Protein AF-A0A812RU28-F1 (afdb_monomer_lite)

InterPro domains:
  IPR002110 Ankyrin repeat [PF12796] (2-57)
  IPR002110 Ankyrin repeat [PS50088] (9-41)
  IPR002110 Ankyrin repeat [SM00248] (9-38)
  IPR036770 Ankyrin repeat-containing domain superfamily [G3DSA:1.25.40.20] (1-57)
  IPR036770 Ankyrin repeat-containing domain superfamily [SSF48403] (2-57)
  IPR050776 Ankyrin Repeat and Cyclin-Dependent Kinase Inhibitor [PTHR24201] (1-55)

Secondary structure (DSSP, 8-state):
--TT---TT---HHHHHHHHT-HHHHHHHHHTT--TT-B-TTS-BHHHHHHHHT---

pLDDT: mean 89.03, std 7.05, range [58.22, 93.75]

Organism: Symbiodinium pilosum (NCBI:txid2952)

Radius of gyration: 10.17 Å; chains: 1; bounding box: 23×22×26 Å

Sequence (57 aa):
VNMNGRNKNGWTPLIWAAITGSTEVASLLIQAGCDIFIRDEKGMSALMWAAKHGHEE

Foldseek 3Di:
DQQCDQDPQQDGQLLVCLLVLPPVSNVVSVVVPYDQCRATPVRHTSVNNNVVNVNPD

Structure (mmCIF, N/CA/C/O backbone):
data_AF-A0A812RU28-F1
#
_entry.id   AF-A0A812RU28-F1
#
loop_
_atom_site.group_PDB
_atom_site.id
_atom_site.type_symbol
_atom_site.label_atom_id
_atom_site.label_alt_id
_atom_site.label_comp_id
_atom_site.label_asym_id
_atom_site.label_entity_id
_atom_site.label_seq_id
_atom_site.pdbx_PDB_ins_code
_atom_site.Cartn_x
_atom_site.Cartn_y
_atom_site.Cartn_z
_atom_site.occupancy
_atom_site.B_iso_or_equiv
_atom_site.auth_seq_id
_atom_site.auth_comp_id
_atom_site.auth_asym_id
_atom_site.auth_atom_id
_atom_site.pdbx_PDB_model_num
ATOM 1 N N . VAL A 1 1 ? -13.250 -10.034 -2.646 1.00 58.22 1 VAL A N 1
ATOM 2 C CA . VAL A 1 1 ? -12.296 -8.986 -3.089 1.00 58.22 1 VAL A CA 1
ATOM 3 C C . VAL A 1 1 ? -10.888 -9.487 -2.801 1.00 58.22 1 VAL A C 1
ATOM 5 O O . VAL A 1 1 ? -10.670 -9.955 -1.694 1.00 58.22 1 VAL A O 1
ATOM 8 N N . ASN A 1 2 ? -9.963 -9.478 -3.769 1.00 73.56 2 ASN A N 1
ATOM 9 C CA . ASN A 1 2 ? -8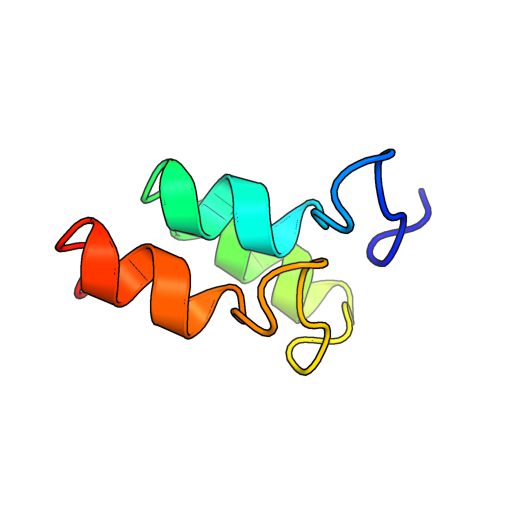.570 -9.874 -3.515 1.00 73.56 2 ASN A CA 1
ATOM 10 C C . ASN A 1 2 ? -7.806 -8.690 -2.901 1.00 73.56 2 ASN A C 1
ATOM 12 O O . ASN A 1 2 ? -7.468 -7.740 -3.602 1.00 73.56 2 ASN A O 1
ATOM 16 N N . MET A 1 3 ? -7.545 -8.763 -1.598 1.00 77.69 3 MET A N 1
ATOM 17 C CA . MET A 1 3 ? -6.898 -7.710 -0.799 1.00 77.69 3 MET A CA 1
ATOM 18 C C . MET A 1 3 ? -5.412 -7.537 -1.138 1.00 77.69 3 MET A C 1
ATOM 20 O O . MET A 1 3 ? -4.833 -6.487 -0.886 1.00 77.69 3 MET A O 1
ATOM 24 N N . ASN A 1 4 ? -4.825 -8.560 -1.760 1.00 82.25 4 ASN A N 1
ATOM 25 C CA . ASN A 1 4 ? -3.436 -8.608 -2.204 1.00 82.25 4 ASN A CA 1
ATOM 26 C C . ASN A 1 4 ? -3.321 -8.383 -3.719 1.00 82.25 4 ASN A C 1
ATOM 28 O O . ASN A 1 4 ? -2.254 -8.579 -4.301 1.00 82.25 4 ASN A O 1
ATOM 32 N N . GLY A 1 5 ? -4.426 -8.008 -4.377 1.00 85.50 5 GLY A N 1
ATOM 33 C CA . GLY A 1 5 ? -4.452 -7.714 -5.802 1.00 85.50 5 GLY A CA 1
ATOM 34 C C . GLY A 1 5 ? -3.470 -6.597 -6.133 1.00 85.50 5 GLY A C 1
ATOM 35 O O . GLY A 1 5 ? -3.492 -5.539 -5.510 1.00 85.50 5 GLY A O 1
ATOM 36 N N . ARG A 1 6 ? -2.603 -6.842 -7.114 1.00 88.88 6 ARG A N 1
ATOM 37 C CA . ARG A 1 6 ? -1.598 -5.883 -7.569 1.00 88.88 6 ARG A CA 1
ATOM 38 C C . ARG A 1 6 ? -2.043 -5.255 -8.878 1.00 88.88 6 ARG A C 1
ATOM 40 O O . ARG A 1 6 ? -2.490 -5.962 -9.781 1.00 88.88 6 ARG A O 1
ATOM 47 N N . ASN A 1 7 ? -1.893 -3.941 -8.997 1.00 88.31 7 ASN A N 1
ATOM 48 C CA . ASN A 1 7 ? -1.996 -3.281 -10.296 1.00 88.31 7 ASN A CA 1
ATOM 49 C C . ASN A 1 7 ? -0.701 -3.475 -11.118 1.00 88.31 7 ASN A C 1
ATOM 51 O O . ASN A 1 7 ? 0.248 -4.117 -10.667 1.00 88.31 7 ASN A O 1
ATOM 55 N N . LYS A 1 8 ? -0.647 -2.878 -12.316 1.00 90.06 8 LYS A N 1
ATOM 56 C CA . LYS A 1 8 ? 0.514 -2.935 -13.227 1.00 90.06 8 LYS A CA 1
ATOM 57 C C . LYS A 1 8 ? 1.816 -2.347 -12.668 1.00 90.06 8 LYS A C 1
ATOM 59 O O . LYS A 1 8 ? 2.835 -2.537 -13.298 1.00 90.06 8 LYS A O 1
ATOM 64 N N . ASN A 1 9 ? 1.763 -1.632 -11.545 1.00 86.44 9 ASN A N 1
ATOM 65 C CA . ASN A 1 9 ? 2.934 -1.065 -10.871 1.00 86.44 9 ASN A CA 1
ATOM 66 C C . ASN A 1 9 ? 3.293 -1.867 -9.606 1.00 86.44 9 ASN A C 1
ATOM 68 O O . ASN A 1 9 ? 4.127 -1.451 -8.801 1.00 86.44 9 ASN A O 1
ATOM 72 N N . GLY A 1 10 ? 2.604 -2.986 -9.362 1.00 90.50 10 GLY A N 1
ATOM 73 C CA . GLY A 1 10 ? 2.763 -3.779 -8.153 1.00 90.50 10 GLY A CA 1
ATOM 74 C C . GLY A 1 10 ? 2.067 -3.217 -6.913 1.00 90.50 10 GLY A C 1
ATOM 75 O O . GLY A 1 10 ? 2.304 -3.727 -5.821 1.00 90.50 10 GLY A O 1
ATOM 76 N N . TRP A 1 11 ? 1.226 -2.188 -7.046 1.00 91.12 11 TRP A N 1
ATOM 77 C CA . TRP A 1 11 ? 0.555 -1.577 -5.899 1.00 91.12 11 TRP A CA 1
ATOM 78 C C . TRP A 1 11 ? -0.617 -2.421 -5.429 1.00 91.12 11 TRP A C 1
ATOM 80 O O . TRP A 1 11 ? -1.481 -2.794 -6.225 1.00 91.12 11 TRP A O 1
ATOM 90 N N . THR A 1 12 ? -0.647 -2.665 -4.124 1.00 93.25 12 THR A N 1
ATOM 91 C CA . THR A 1 12 ? -1.774 -3.258 -3.411 1.00 93.25 12 THR A CA 1
ATOM 92 C C . THR A 1 12 ? -2.709 -2.169 -2.881 1.00 93.25 12 THR A C 1
ATOM 94 O O . THR A 1 12 ? -2.297 -1.011 -2.751 1.00 93.25 12 THR A O 1
ATOM 97 N N . PRO A 1 13 ? -3.955 -2.518 -2.515 1.00 92.00 13 PRO A N 1
ATOM 98 C CA . PRO A 1 13 ? -4.838 -1.634 -1.757 1.00 92.00 13 PRO A CA 1
ATOM 99 C C . PRO A 1 13 ? -4.171 -1.048 -0.503 1.00 92.00 13 PRO A C 1
ATOM 101 O O . PRO A 1 13 ? -4.378 0.119 -0.191 1.00 92.00 13 PRO A O 1
ATOM 104 N N . LEU A 1 14 ? -3.318 -1.828 0.172 1.00 93.19 14 LEU A N 1
ATOM 105 C CA . LEU A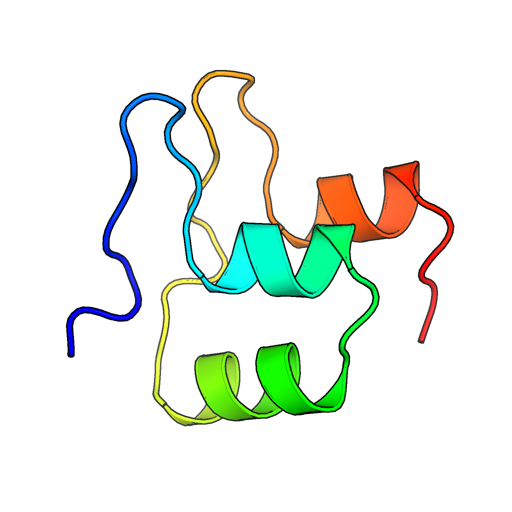 1 14 ? -2.584 -1.371 1.354 1.00 93.19 14 LEU A CA 1
ATOM 106 C C . LEU A 1 14 ? -1.526 -0.311 1.008 1.00 93.19 14 LEU A C 1
ATOM 108 O O . LEU A 1 14 ? -1.395 0.677 1.722 1.00 93.19 14 LEU A O 1
ATOM 112 N N . ILE A 1 15 ? -0.801 -0.478 -0.106 1.00 92.75 15 ILE A N 1
ATOM 113 C CA . ILE A 1 15 ? 0.145 0.538 -0.598 1.00 92.75 15 ILE A CA 1
ATOM 114 C C . ILE A 1 15 ? -0.595 1.834 -0.942 1.00 92.75 15 ILE A C 1
ATOM 116 O O . ILE A 1 15 ? -0.116 2.913 -0.612 1.00 92.75 15 ILE A O 1
ATOM 120 N N . TRP A 1 16 ? -1.783 1.738 -1.541 1.00 92.69 16 TRP A N 1
ATOM 121 C CA . TRP A 1 16 ? -2.629 2.905 -1.796 1.00 92.69 16 TRP A CA 1
ATOM 122 C C . TRP A 1 16 ? -3.043 3.621 -0.512 1.00 92.69 16 TRP A C 1
ATOM 124 O O . TRP A 1 16 ? -2.846 4.828 -0.423 1.00 92.69 16 TRP A O 1
ATOM 134 N N . ALA A 1 17 ? -3.554 2.886 0.479 1.00 92.81 17 ALA A N 1
ATOM 135 C CA . ALA A 1 17 ? -3.947 3.456 1.768 1.00 92.81 17 ALA A CA 1
ATOM 136 C C . ALA A 1 17 ? -2.770 4.150 2.474 1.00 92.81 17 ALA A C 1
ATOM 138 O O . ALA A 1 17 ? -2.934 5.220 3.055 1.00 92.81 17 ALA A O 1
ATOM 139 N N . ALA A 1 18 ? -1.567 3.580 2.368 1.00 93.56 18 ALA A N 1
ATOM 140 C CA . ALA A 1 18 ? -0.355 4.176 2.911 1.00 93.56 18 ALA A CA 1
ATOM 141 C C . ALA A 1 18 ? 0.100 5.439 2.163 1.00 93.56 18 ALA A C 1
ATOM 143 O O . ALA A 1 18 ? 0.616 6.353 2.789 1.00 93.56 18 ALA A O 1
ATOM 144 N N . ILE A 1 19 ? -0.092 5.525 0.843 1.00 92.19 19 ILE A N 1
ATOM 145 C CA . ILE A 1 19 ? 0.211 6.745 0.074 1.00 92.19 19 ILE A CA 1
ATOM 146 C C . ILE A 1 19 ? -0.768 7.868 0.442 1.00 92.19 19 ILE A C 1
ATOM 148 O O . ILE A 1 19 ? -0.366 9.027 0.568 1.00 92.19 19 ILE A O 1
ATOM 152 N N . THR A 1 20 ? -2.048 7.534 0.620 1.00 91.56 20 THR A N 1
ATOM 153 C CA . THR A 1 20 ? -3.095 8.510 0.955 1.00 91.56 20 THR A CA 1
ATOM 154 C C . THR A 1 20 ? -3.112 8.909 2.430 1.00 91.56 20 THR A C 1
ATOM 156 O O . THR A 1 20 ? -3.822 9.850 2.767 1.00 91.56 20 THR A O 1
ATOM 159 N N . GLY A 1 21 ? -2.360 8.220 3.297 1.00 91.56 21 GLY A N 1
ATOM 160 C CA . GLY A 1 21 ? -2.389 8.437 4.750 1.00 91.56 21 GLY A CA 1
ATOM 161 C C . GLY A 1 21 ? -3.699 7.983 5.397 1.00 91.56 21 GLY A C 1
ATOM 162 O O . GLY A 1 21 ? -4.103 8.495 6.433 1.00 91.56 21 GLY A O 1
ATOM 163 N N . SER A 1 22 ? -4.420 7.058 4.759 1.00 92.62 22 SER A N 1
ATOM 164 C CA . SER A 1 22 ? -5.736 6.605 5.215 1.00 92.62 22 SER A CA 1
ATOM 165 C C . SER A 1 22 ? -5.599 5.455 6.212 1.00 92.62 22 SER A C 1
ATOM 167 O O . SER A 1 22 ? -5.707 4.279 5.848 1.00 92.62 22 SER A O 1
ATOM 169 N N . THR A 1 23 ? -5.371 5.803 7.475 1.00 90.25 23 THR A N 1
ATOM 170 C CA . THR A 1 23 ? -5.134 4.867 8.587 1.00 90.25 23 THR A CA 1
ATOM 171 C C . THR A 1 23 ? -6.310 3.933 8.847 1.00 90.25 23 THR A C 1
ATOM 173 O O . THR A 1 23 ? -6.103 2.739 9.090 1.00 90.25 23 THR A O 1
ATOM 176 N N . GLU A 1 24 ? -7.550 4.415 8.712 1.00 92.69 24 GLU A N 1
ATOM 177 C CA . GLU A 1 24 ? -8.733 3.565 8.885 1.00 92.69 24 GLU A CA 1
ATOM 178 C C . GLU A 1 24 ? -8.817 2.502 7.787 1.00 92.69 24 GLU A C 1
ATOM 180 O O . GLU A 1 24 ? -9.081 1.330 8.061 1.00 92.69 24 GLU A O 1
ATOM 185 N N . VAL A 1 25 ? -8.530 2.882 6.539 1.00 91.56 25 VAL A N 1
ATOM 186 C CA . VAL A 1 25 ? -8.530 1.952 5.401 1.00 91.56 25 VAL A CA 1
ATOM 187 C C . VAL A 1 25 ? -7.399 0.936 5.545 1.00 91.56 25 VAL A C 1
ATOM 189 O O . VAL A 1 25 ? -7.624 -0.258 5.338 1.00 91.56 25 VAL A O 1
ATOM 192 N N . ALA A 1 26 ? -6.204 1.378 5.945 1.00 92.19 26 ALA A N 1
ATOM 193 C CA . ALA A 1 26 ? -5.082 0.484 6.218 1.00 92.19 26 ALA A CA 1
ATOM 194 C C . ALA A 1 26 ? -5.422 -0.518 7.336 1.00 92.19 26 ALA A C 1
ATOM 196 O O . ALA A 1 26 ? -5.201 -1.718 7.172 1.00 92.19 26 ALA A O 1
ATOM 197 N N . SER A 1 27 ? -6.047 -0.054 8.422 1.00 92.19 27 SER A N 1
ATOM 198 C CA . SER A 1 27 ? -6.483 -0.904 9.536 1.00 92.19 27 SER A CA 1
ATOM 199 C C . SER A 1 27 ? -7.521 -1.941 9.108 1.00 92.19 27 SER A C 1
ATOM 201 O O . SER A 1 27 ? -7.38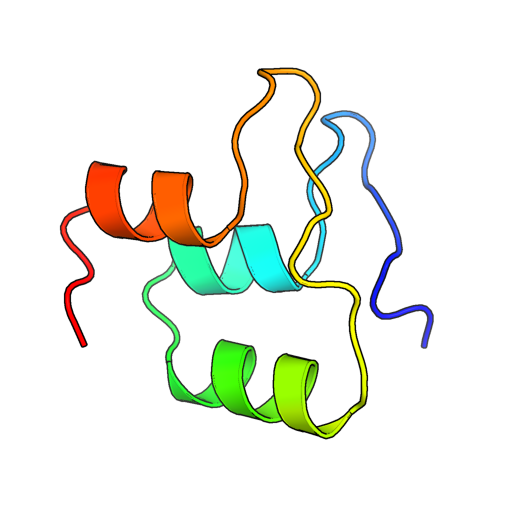5 -3.116 9.449 1.00 92.19 27 SER A O 1
ATOM 203 N N . LEU A 1 28 ? -8.521 -1.548 8.311 1.00 93.00 28 LEU A N 1
ATOM 204 C CA . LEU A 1 28 ? -9.527 -2.474 7.779 1.00 93.00 28 LEU A CA 1
ATOM 205 C C . LEU A 1 28 ? -8.902 -3.549 6.880 1.00 93.00 28 LEU A C 1
ATOM 207 O O . LEU A 1 28 ? -9.271 -4.719 6.967 1.00 93.00 28 LEU A O 1
ATOM 211 N N . LEU A 1 29 ? -7.935 -3.177 6.037 1.00 91.12 29 LEU A N 1
ATOM 212 C CA . LEU A 1 29 ? -7.229 -4.117 5.161 1.00 91.12 29 LEU A CA 1
ATOM 213 C C . LEU A 1 29 ? -6.366 -5.111 5.952 1.00 91.12 29 LEU A C 1
ATOM 215 O O . LEU A 1 29 ? -6.331 -6.297 5.616 1.00 91.12 29 LEU A O 1
ATOM 219 N N . ILE A 1 30 ? -5.712 -4.648 7.020 1.00 90.12 30 ILE A N 1
ATOM 220 C CA . ILE A 1 30 ? -4.931 -5.503 7.922 1.00 90.12 30 ILE A CA 1
ATOM 221 C C . ILE A 1 30 ? -5.855 -6.469 8.673 1.00 90.12 30 ILE A C 1
ATOM 223 O O . ILE A 1 30 ? -5.586 -7.669 8.696 1.00 90.12 30 ILE A O 1
ATOM 227 N N . GLN A 1 31 ? -6.971 -5.983 9.225 1.00 91.62 31 GLN A N 1
ATOM 228 C CA . GLN A 1 31 ? -7.966 -6.822 9.911 1.00 91.62 31 GLN A CA 1
ATOM 229 C C . GLN A 1 31 ? -8.589 -7.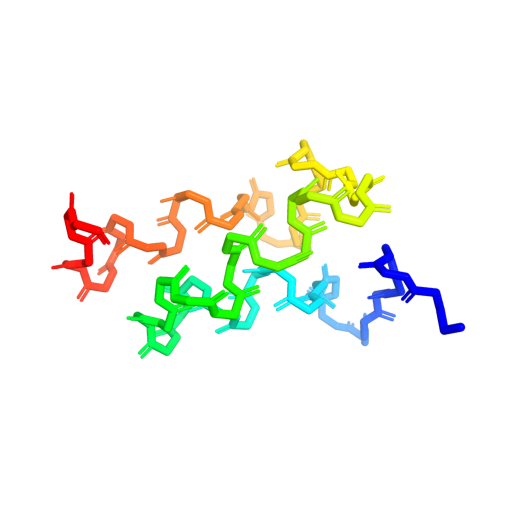868 8.986 1.00 91.62 31 GLN A C 1
ATOM 231 O O . GLN A 1 31 ? -8.910 -8.972 9.422 1.00 91.62 31 GLN A O 1
ATOM 236 N N . ALA A 1 32 ? -8.730 -7.545 7.702 1.00 90.19 32 ALA A N 1
ATOM 237 C CA . ALA A 1 32 ? -9.227 -8.479 6.707 1.00 90.19 32 ALA A CA 1
ATOM 238 C C . ALA A 1 32 ? -8.197 -9.569 6.327 1.00 90.19 32 ALA A C 1
ATOM 240 O O . ALA A 1 32 ? -8.555 -10.523 5.640 1.00 90.19 32 ALA A O 1
ATOM 241 N N . GLY A 1 33 ? -6.947 -9.478 6.802 1.00 87.56 33 GLY A N 1
ATOM 242 C CA . GLY A 1 33 ? -5.900 -10.478 6.577 1.00 87.56 33 GLY A CA 1
ATOM 243 C C . GLY A 1 33 ? -5.087 -10.250 5.303 1.00 87.56 33 GLY A C 1
ATOM 244 O O . GLY A 1 33 ? -4.643 -11.215 4.677 1.00 87.56 33 GLY A O 1
ATOM 245 N N . CYS A 1 34 ? -4.918 -8.995 4.869 1.00 88.50 34 CYS A N 1
ATOM 246 C CA . CYS A 1 34 ? -4.032 -8.697 3.744 1.00 88.50 34 CYS A CA 1
ATOM 247 C C . CYS A 1 34 ? -2.560 -8.975 4.096 1.00 88.50 34 CYS A C 1
ATOM 249 O O . CYS A 1 34 ? -2.140 -8.862 5.249 1.00 88.50 34 CYS A O 1
ATOM 251 N N . ASP A 1 35 ? -1.766 -9.304 3.082 1.00 88.00 35 ASP A N 1
ATOM 2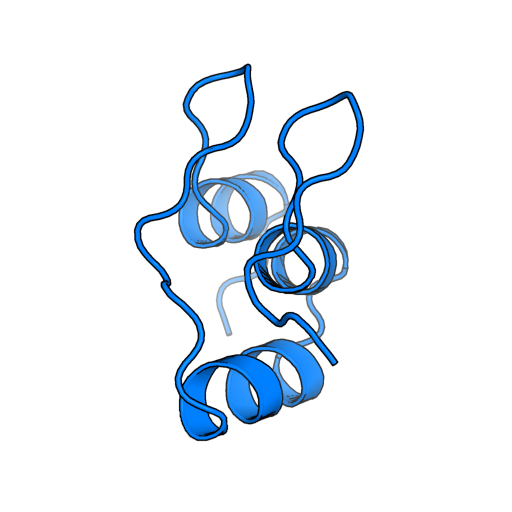52 C CA . ASP A 1 35 ? -0.331 -9.498 3.236 1.00 88.00 35 ASP A CA 1
ATOM 253 C C . ASP A 1 35 ? 0.383 -8.137 3.231 1.00 88.00 35 ASP A C 1
ATOM 255 O O . ASP A 1 35 ? 0.486 -7.445 2.213 1.00 88.00 35 ASP A O 1
ATOM 259 N N . ILE A 1 36 ? 0.880 -7.761 4.408 1.00 87.00 36 ILE A N 1
ATOM 260 C CA . ILE A 1 36 ? 1.588 -6.503 4.656 1.00 87.00 36 ILE A CA 1
ATOM 261 C C . ILE A 1 36 ? 3.0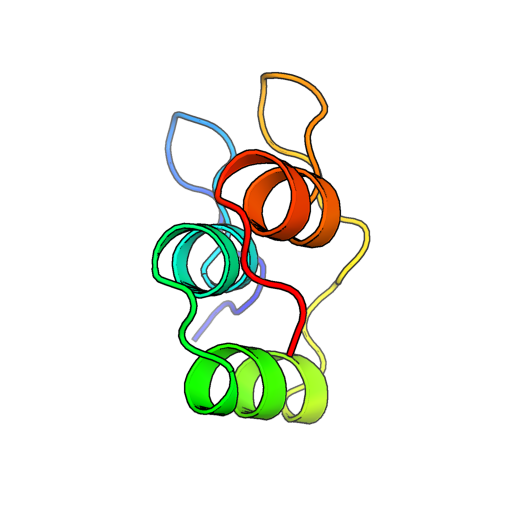26 -6.502 4.119 1.00 87.00 36 ILE A C 1
ATOM 263 O O . ILE A 1 36 ? 3.650 -5.441 4.031 1.00 87.00 36 ILE A O 1
ATOM 267 N N . PHE A 1 37 ? 3.569 -7.667 3.753 1.00 86.19 37 PHE A N 1
ATOM 268 C CA . PHE A 1 37 ? 4.940 -7.801 3.254 1.00 86.19 37 PHE A CA 1
ATOM 269 C C . PHE A 1 37 ? 5.047 -7.592 1.745 1.00 86.19 37 PHE A C 1
ATOM 271 O O . PHE A 1 37 ? 6.154 -7.589 1.196 1.00 86.19 37 PHE A O 1
ATOM 278 N N . ILE A 1 38 ? 3.918 -7.380 1.064 1.00 89.12 38 ILE A N 1
ATOM 279 C CA . ILE A 1 38 ? 3.905 -7.140 -0.371 1.00 89.12 38 ILE A CA 1
ATOM 280 C C . ILE A 1 38 ? 4.634 -5.831 -0.698 1.00 89.12 38 ILE A C 1
ATOM 282 O O . ILE A 1 38 ? 4.346 -4.764 -0.155 1.00 89.12 38 ILE A O 1
ATOM 286 N N . ARG A 1 39 ? 5.572 -5.925 -1.644 1.00 92.62 39 ARG A N 1
ATOM 287 C CA . ARG A 1 39 ? 6.351 -4.798 -2.170 1.00 92.62 39 ARG A CA 1
ATOM 288 C C . ARG A 1 39 ? 5.947 -4.471 -3.593 1.00 92.62 39 ARG A C 1
ATOM 290 O O . ARG A 1 39 ? 5.725 -5.395 -4.372 1.00 92.62 39 ARG A O 1
ATOM 297 N N . ASP A 1 40 ? 5.887 -3.198 -3.953 1.00 92.19 40 ASP A N 1
ATOM 298 C CA . ASP A 1 40 ? 5.667 -2.781 -5.337 1.00 92.19 40 ASP A CA 1
ATOM 299 C C . ASP A 1 40 ? 6.850 -3.130 -6.258 1.00 92.19 40 ASP A C 1
ATOM 301 O O . ASP A 1 40 ? 7.833 -3.748 -5.846 1.00 92.19 40 ASP A O 1
ATOM 305 N N . GLU A 1 41 ? 6.759 -2.751 -7.531 1.00 93.00 41 GLU A N 1
ATOM 306 C CA . GLU A 1 41 ? 7.843 -2.968 -8.501 1.00 93.00 41 GLU A CA 1
ATOM 307 C C . GLU A 1 41 ? 9.116 -2.167 -8.196 1.00 93.00 41 GLU A C 1
ATOM 309 O O . GLU A 1 41 ? 10.186 -2.491 -8.707 1.00 93.00 41 GLU A O 1
ATOM 314 N N . LYS A 1 42 ? 9.029 -1.151 -7.331 1.00 90.88 42 LYS A N 1
ATOM 315 C CA . LYS A 1 42 ? 10.182 -0.394 -6.829 1.00 90.88 42 LYS A CA 1
ATOM 316 C C . LYS A 1 42 ? 10.783 -1.032 -5.573 1.00 90.88 42 LYS A C 1
ATOM 318 O O . LYS A 1 42 ? 11.728 -0.484 -5.012 1.00 90.88 42 LYS A O 1
ATOM 323 N N . GLY A 1 43 ? 10.248 -2.168 -5.118 1.00 93.62 43 GLY A N 1
ATOM 324 C CA . GLY A 1 43 ? 10.677 -2.838 -3.894 1.00 93.62 43 GLY A CA 1
ATOM 325 C C . GLY A 1 43 ? 10.172 -2.173 -2.610 1.00 93.62 43 GLY A C 1
ATOM 326 O O . GLY A 1 43 ? 10.645 -2.537 -1.530 1.00 93.62 43 GLY A O 1
ATOM 327 N N . MET A 1 44 ? 9.217 -1.242 -2.708 1.00 93.75 44 MET A N 1
ATOM 328 C CA . MET A 1 44 ? 8.665 -0.482 -1.586 1.00 93.75 44 MET A CA 1
ATOM 329 C C . MET A 1 44 ? 7.427 -1.168 -1.008 1.00 93.75 44 MET A C 1
ATOM 331 O O . MET A 1 44 ? 6.501 -1.516 -1.742 1.00 93.75 44 MET A O 1
ATOM 335 N N . SER A 1 45 ? 7.387 -1.341 0.313 1.00 93.50 45 SER A N 1
ATOM 336 C CA . SER A 1 45 ? 6.181 -1.785 1.024 1.00 93.50 45 SER A CA 1
ATOM 337 C C . SER A 1 45 ? 5.239 -0.615 1.315 1.00 93.50 45 SER A C 1
ATOM 339 O O . SER A 1 45 ? 5.614 0.552 1.178 1.00 93.50 45 SER A O 1
ATOM 341 N N . ALA A 1 46 ? 4.021 -0.923 1.769 1.00 92.75 46 ALA A N 1
ATOM 342 C CA . ALA A 1 46 ? 3.067 0.092 2.209 1.00 92.75 46 ALA A CA 1
ATOM 343 C C . ALA A 1 46 ? 3.665 1.006 3.295 1.00 92.75 46 ALA A C 1
ATOM 345 O O . ALA A 1 46 ? 3.641 2.221 3.152 1.00 92.75 46 ALA A O 1
ATOM 346 N N . LEU A 1 47 ? 4.321 0.437 4.311 1.00 91.12 47 LEU A N 1
ATOM 347 C CA . LEU A 1 47 ? 4.958 1.213 5.381 1.00 91.12 47 LEU A CA 1
ATOM 348 C C . LEU A 1 47 ? 6.050 2.166 4.862 1.00 91.12 47 LEU A C 1
ATOM 350 O O . LEU A 1 47 ? 6.152 3.300 5.317 1.00 91.12 47 LEU A O 1
ATOM 354 N N . MET A 1 48 ? 6.847 1.736 3.878 1.00 92.94 48 MET A N 1
ATOM 355 C CA . MET A 1 48 ? 7.874 2.597 3.281 1.00 92.94 48 MET A CA 1
ATOM 356 C C . MET A 1 48 ? 7.254 3.772 2.514 1.00 92.94 48 MET A C 1
ATOM 358 O O . MET A 1 48 ? 7.819 4.864 2.499 1.00 92.94 48 MET A O 1
ATOM 362 N N . TRP A 1 49 ? 6.098 3.561 1.878 1.00 93.44 49 TRP A N 1
ATOM 363 C CA . TRP A 1 49 ? 5.342 4.632 1.233 1.00 93.44 49 TRP A CA 1
ATOM 364 C C . TRP A 1 49 ? 4.729 5.600 2.249 1.00 93.44 49 TRP A C 1
ATOM 366 O O . TRP A 1 49 ? 4.876 6.805 2.055 1.00 93.44 49 TRP A O 1
ATOM 376 N N . ALA A 1 50 ? 4.138 5.105 3.342 1.00 92.31 50 ALA A N 1
ATOM 377 C CA . ALA A 1 50 ? 3.643 5.950 4.434 1.00 92.31 50 ALA A CA 1
ATOM 378 C C . ALA A 1 50 ? 4.757 6.854 4.986 1.00 92.31 50 ALA A C 1
ATOM 380 O O . ALA A 1 50 ? 4.627 8.077 4.964 1.00 92.31 50 ALA A O 1
ATOM 381 N N . ALA A 1 51 ? 5.910 6.270 5.331 1.00 92.38 51 ALA A N 1
ATOM 382 C CA . ALA A 1 51 ? 7.071 7.013 5.821 1.00 92.38 51 ALA A CA 1
ATOM 383 C C . ALA A 1 51 ? 7.591 8.042 4.802 1.00 92.38 51 ALA A C 1
ATOM 385 O O . ALA A 1 51 ? 7.918 9.170 5.159 1.00 92.38 51 ALA A O 1
ATOM 386 N N . LYS A 1 52 ? 7.633 7.687 3.511 1.00 92.69 52 LYS A N 1
ATOM 387 C CA . LYS A 1 52 ? 8.060 8.607 2.444 1.00 92.69 52 LYS A CA 1
ATOM 388 C C . LYS A 1 52 ? 7.130 9.816 2.300 1.00 92.69 52 LYS A C 1
ATOM 390 O O . LYS A 1 52 ? 7.593 10.886 1.910 1.00 92.69 52 LYS A O 1
ATOM 395 N N . HIS A 1 53 ? 5.839 9.634 2.559 1.00 90.38 53 HIS A N 1
ATOM 396 C CA . HIS A 1 53 ? 4.835 10.692 2.487 1.00 90.38 53 HIS A CA 1
ATOM 397 C C . HIS A 1 53 ? 4.621 11.430 3.820 1.00 90.38 53 HIS A C 1
ATOM 399 O O . HIS A 1 53 ? 3.872 12.403 3.832 1.00 90.38 53 HIS A O 1
ATOM 405 N N . GLY A 1 54 ? 5.314 11.032 4.894 1.00 90.75 54 GLY A N 1
ATOM 406 C CA . GLY A 1 54 ? 5.217 11.668 6.212 1.00 90.75 54 GLY A CA 1
ATOM 407 C C . GLY A 1 54 ? 3.982 11.256 7.015 1.00 90.75 54 GLY A C 1
ATOM 408 O O . GLY A 1 54 ? 3.544 12.008 7.878 1.00 90.75 54 GLY A O 1
ATOM 409 N N . HIS A 1 55 ? 3.408 10.087 6.723 1.00 87.75 55 HIS A N 1
ATOM 410 C CA . HIS A 1 55 ? 2.281 9.534 7.475 1.00 87.75 55 HIS A CA 1
ATOM 411 C C . HIS A 1 55 ? 2.822 8.673 8.620 1.00 87.75 55 HIS A C 1
ATOM 413 O O . HIS A 1 55 ? 3.281 7.552 8.389 1.00 87.75 55 HIS A O 1
ATOM 419 N N . GLU A 1 56 ? 2.842 9.242 9.826 1.00 76.88 56 GLU A N 1
ATOM 420 C CA . GLU A 1 56 ? 3.445 8.646 11.032 1.00 76.88 56 GLU A CA 1
ATOM 421 C C . GLU A 1 56 ? 2.429 7.957 11.962 1.00 76.88 56 GLU A C 1
ATOM 423 O O . GLU A 1 56 ? 2.834 7.196 12.841 1.00 76.88 56 GLU A O 1
ATOM 428 N N . GLU A 1 57 ? 1.133 8.191 11.749 1.00 59.62 57 GLU A N 1
ATOM 429 C CA . GLU A 1 57 ? 0.018 7.686 12.568 1.00 59.62 57 GLU A CA 1
ATOM 430 C C . GLU A 1 57 ? -0.866 6.717 11.785 1.00 59.62 57 GLU A C 1
ATOM 432 O O . GLU A 1 57 ? -0.906 6.849 10.539 1.00 59.62 57 GLU A O 1
#